Protein AF-A0A968MWT6-F1 (afdb_monomer_lite)

Secondary structure (DSSP, 8-state):
-PPEEEEEEEEEE--SPPS-TTSPPPGGGGEEEEEEEEEEEEEETTEEEEE--EEEE---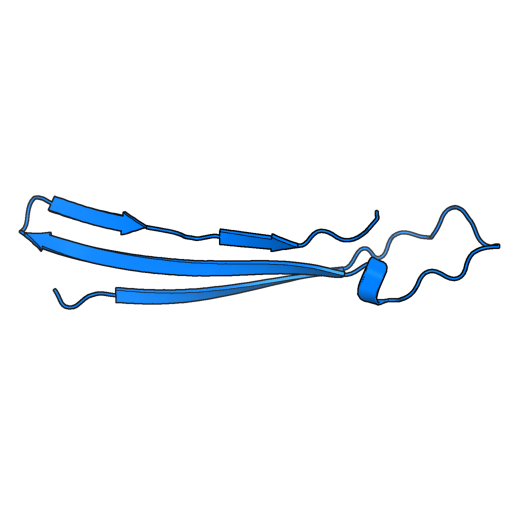-

Structure (mmCIF, N/CA/C/O backbone):
data_AF-A0A968MWT6-F1
#
_entry.id   AF-A0A968MWT6-F1
#
loop_
_atom_site.group_PDB
_atom_site.id
_atom_site.type_symbol
_atom_site.label_atom_id
_atom_site.label_alt_id
_atom_site.label_comp_id
_atom_site.label_asym_id
_atom_site.label_entity_id
_atom_site.label_seq_id
_atom_site.pdbx_PDB_ins_code
_atom_site.Cartn_x
_atom_site.Cartn_y
_atom_site.Cartn_z
_atom_site.occupancy
_atom_site.B_iso_or_equiv
_atom_site.auth_seq_id
_atom_site.auth_comp_id
_atom_site.auth_asym_id
_atom_site.auth_atom_id
_atom_site.pdbx_PDB_model_num
ATOM 1 N N . MET A 1 1 ? -18.411 2.609 15.114 1.00 70.31 1 MET A N 1
ATOM 2 C CA . MET A 1 1 ? -18.225 2.876 13.670 1.00 70.31 1 MET A CA 1
ATOM 3 C C . MET A 1 1 ? -18.127 1.547 12.935 1.00 70.31 1 MET A C 1
ATOM 5 O O . MET A 1 1 ? -17.606 0.607 13.537 1.00 70.31 1 MET A O 1
ATOM 9 N N . PRO A 1 2 ? -18.614 1.444 11.686 1.00 87.00 2 PRO A N 1
ATOM 10 C CA . PRO A 1 2 ? -18.236 0.336 10.809 1.00 87.00 2 PRO A CA 1
ATOM 11 C C . PRO A 1 2 ? -16.713 0.330 10.580 1.00 87.00 2 PRO A C 1
AT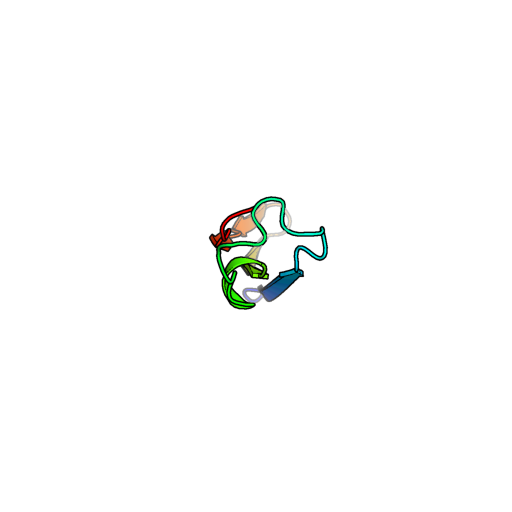OM 13 O O . PRO A 1 2 ? -16.033 1.312 10.883 1.00 87.00 2 PRO A O 1
ATOM 16 N N . VAL A 1 3 ? -16.171 -0.794 10.106 1.00 93.88 3 VAL A N 1
ATOM 17 C CA . VAL A 1 3 ? -14.759 -0.878 9.699 1.00 93.88 3 VAL A CA 1
ATOM 18 C C . VAL A 1 3 ? -14.561 -0.015 8.453 1.00 93.88 3 VAL A C 1
ATOM 20 O O . VAL A 1 3 ? -15.331 -0.133 7.501 1.00 93.88 3 VAL A O 1
ATOM 23 N N . SER A 1 4 ? -13.545 0.841 8.470 1.00 95.25 4 SER A N 1
ATOM 24 C CA . SER A 1 4 ? -13.141 1.676 7.342 1.00 95.25 4 SER A CA 1
ATOM 25 C C . SER A 1 4 ? -12.057 0.971 6.537 1.00 95.25 4 SER A C 1
ATOM 27 O O . SER A 1 4 ? -11.099 0.451 7.110 1.00 95.25 4 SER A O 1
ATOM 29 N N . PHE A 1 5 ? -12.200 0.993 5.214 1.00 95.25 5 PHE A N 1
ATOM 30 C CA . PHE A 1 5 ? -11.241 0.426 4.273 1.00 95.25 5 PHE A CA 1
ATOM 31 C C . PHE A 1 5 ? -10.815 1.491 3.268 1.00 95.25 5 PHE A C 1
ATOM 33 O O . PHE A 1 5 ? -11.667 2.105 2.627 1.00 95.25 5 PHE A O 1
ATOM 40 N N . SER A 1 6 ? -9.506 1.650 3.095 1.00 96.38 6 SER A N 1
ATOM 41 C CA . SER A 1 6 ? -8.920 2.450 2.021 1.00 96.38 6 SER A CA 1
ATOM 42 C C . SER A 1 6 ? -7.830 1.640 1.339 1.00 96.38 6 SER A C 1
ATOM 44 O O . SER A 1 6 ? -7.020 0.995 2.001 1.00 96.38 6 SER A O 1
ATOM 46 N N . TYR A 1 7 ? -7.794 1.672 0.013 1.00 97.44 7 TYR A N 1
ATOM 47 C CA . TYR A 1 7 ? -6.739 1.031 -0.759 1.00 97.44 7 TYR A CA 1
ATOM 48 C C . TYR A 1 7 ? -5.906 2.094 -1.459 1.00 97.44 7 TYR A C 1
ATOM 50 O O . TYR A 1 7 ? -6.426 2.896 -2.234 1.00 97.44 7 TYR A O 1
ATOM 58 N N . PHE A 1 8 ? -4.614 2.101 -1.161 1.00 97.06 8 PHE A N 1
ATOM 59 C CA . PHE A 1 8 ? -3.640 2.998 -1.749 1.00 97.06 8 PHE A CA 1
ATOM 60 C C . PHE A 1 8 ? -2.744 2.226 -2.713 1.00 97.06 8 PHE A C 1
ATOM 62 O O . PHE A 1 8 ? -2.232 1.149 -2.398 1.00 97.06 8 PHE A O 1
ATOM 69 N N . THR A 1 9 ? -2.530 2.813 -3.887 1.00 96.69 9 THR A N 1
ATOM 70 C CA . THR A 1 9 ? -1.601 2.306 -4.891 1.00 96.69 9 THR A CA 1
ATOM 71 C C . THR A 1 9 ? -0.689 3.431 -5.353 1.00 96.69 9 THR A C 1
ATOM 73 O O . THR A 1 9 ? -1.130 4.565 -5.533 1.00 96.69 9 THR A O 1
ATOM 76 N N . SER A 1 10 ? 0.585 3.118 -5.559 1.00 95.69 10 SER A N 1
ATOM 77 C CA . SER A 1 10 ? 1.570 4.056 -6.092 1.00 95.69 10 SER A CA 1
ATOM 78 C C . SER A 1 10 ? 2.443 3.363 -7.123 1.00 95.69 10 SER A C 1
ATOM 80 O O . SER A 1 10 ? 2.774 2.188 -6.967 1.00 95.69 10 SER A O 1
ATOM 82 N N . LEU A 1 11 ? 2.808 4.099 -8.170 1.00 94.31 11 LEU A N 1
ATOM 83 C CA . LEU A 1 11 ? 3.727 3.659 -9.206 1.00 94.31 11 LEU A CA 1
ATOM 84 C C . LEU A 1 11 ? 4.764 4.758 -9.439 1.00 94.31 11 LEU A C 1
ATOM 86 O O . LEU A 1 11 ? 4.414 5.915 -9.660 1.00 94.31 11 LEU A O 1
ATOM 90 N N . SER A 1 12 ? 6.033 4.372 -9.401 1.00 93.12 12 SER A N 1
ATOM 91 C CA . SER A 1 12 ? 7.184 5.254 -9.574 1.00 93.12 12 SER A CA 1
ATOM 92 C C . SER A 1 12 ? 8.064 4.714 -10.688 1.00 93.12 12 SER A C 1
ATOM 94 O O . SER A 1 12 ? 8.344 3.520 -10.722 1.00 93.12 12 SER A O 1
ATOM 96 N N . ILE A 1 13 ? 8.523 5.582 -11.588 1.00 91.31 13 ILE A N 1
ATOM 97 C CA . ILE A 1 13 ? 9.356 5.192 -12.732 1.00 91.31 13 ILE A CA 1
ATOM 98 C C . ILE A 1 13 ? 10.707 5.897 -12.633 1.00 91.31 13 ILE A C 1
ATOM 100 O O . ILE A 1 13 ? 10.761 7.116 -12.477 1.00 91.31 13 ILE A O 1
ATOM 104 N N . ASN A 1 14 ? 11.795 5.139 -12.770 1.00 88.50 14 ASN A N 1
ATOM 105 C CA . ASN A 1 14 ? 13.141 5.691 -12.875 1.00 88.50 14 ASN A CA 1
ATOM 106 C C . ASN A 1 14 ? 13.440 6.152 -14.317 1.00 88.50 14 ASN A C 1
ATOM 108 O O . ASN A 1 14 ? 13.651 5.337 -15.223 1.00 88.50 14 ASN A O 1
ATOM 112 N N . SER A 1 15 ? 13.480 7.472 -14.518 1.00 87.06 15 SER A N 1
ATOM 113 C CA . SER A 1 15 ? 13.769 8.128 -15.801 1.00 87.06 15 SER A CA 1
ATOM 114 C C . SER A 1 15 ? 15.251 8.452 -16.027 1.00 87.06 15 SER A C 1
ATOM 116 O O . SER A 1 15 ? 15.593 9.038 -17.056 1.00 87.06 15 SER A O 1
ATOM 118 N N . LEU A 1 16 ? 16.146 8.076 -15.106 1.00 87.31 16 LEU A N 1
ATOM 119 C CA . LEU A 1 16 ? 17.579 8.316 -15.259 1.00 87.31 16 LEU A CA 1
ATOM 120 C C . LEU A 1 16 ? 18.152 7.532 -16.448 1.00 87.31 16 LEU A C 1
ATOM 122 O O . LEU A 1 16 ? 17.733 6.407 -16.763 1.00 87.31 16 LEU A O 1
ATOM 126 N N . LYS A 1 17 ? 19.141 8.142 -17.111 1.00 82.31 17 LYS A N 1
ATOM 127 C CA . LYS A 1 17 ? 19.866 7.522 -18.222 1.00 82.31 17 LYS A CA 1
ATOM 128 C C . LYS A 1 17 ? 20.563 6.257 -17.723 1.00 82.31 17 LYS A C 1
ATOM 130 O O . LYS A 1 17 ? 21.222 6.274 -16.692 1.00 82.31 17 LYS A O 1
ATOM 135 N N . TRP A 1 18 ? 20.418 5.168 -18.472 1.00 78.94 18 TRP A N 1
ATOM 136 C CA . TRP A 1 18 ? 21.083 3.909 -18.150 1.00 78.94 18 TRP A CA 1
ATOM 137 C C . TRP A 1 18 ? 22.596 4.019 -18.335 1.00 78.94 18 TRP A C 1
ATOM 139 O O . TRP A 1 18 ? 23.050 4.516 -19.368 1.00 78.94 18 TRP A O 1
ATOM 149 N N . GLU A 1 19 ? 23.364 3.521 -17.369 1.00 77.12 19 GLU A N 1
ATOM 150 C CA . GLU A 1 19 ? 24.828 3.607 -17.392 1.00 77.12 19 GLU A CA 1
ATOM 151 C C . GLU A 1 19 ? 25.484 2.587 -18.338 1.00 77.12 19 GLU A C 1
ATOM 153 O O . GLU A 1 19 ? 26.590 2.829 -18.813 1.00 77.12 19 GLU A O 1
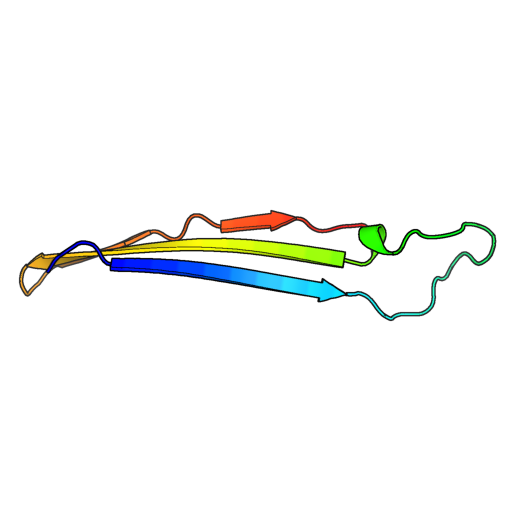ATOM 158 N N . LYS A 1 20 ? 24.807 1.471 -18.660 1.00 77.25 20 LYS A N 1
ATOM 159 C CA . LYS A 1 20 ? 25.342 0.387 -19.509 1.00 77.25 20 LYS A CA 1
ATOM 160 C C . LYS A 1 20 ? 24.620 0.302 -20.863 1.00 77.25 20 LYS A C 1
ATOM 162 O O . LYS A 1 20 ? 23.701 -0.506 -21.004 1.00 77.25 20 LYS A O 1
ATOM 167 N N . PRO A 1 21 ? 25.008 1.102 -21.873 1.00 67.50 21 PRO A N 1
ATOM 168 C CA . PRO A 1 21 ? 24.306 1.190 -23.161 1.00 67.50 21 PRO A CA 1
ATOM 169 C C . PRO A 1 21 ? 24.256 -0.126 -23.957 1.00 67.50 21 PRO A C 1
ATOM 171 O O . PRO A 1 21 ? 23.402 -0.278 -24.826 1.00 67.50 21 PRO A O 1
ATOM 174 N N . GLU A 1 22 ? 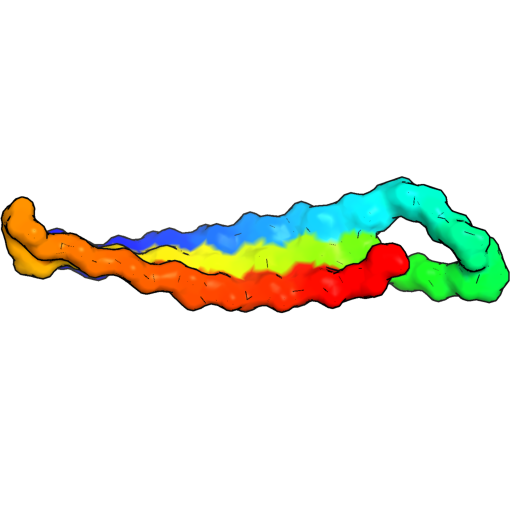25.125 -1.087 -23.647 1.00 71.06 22 GLU A N 1
ATOM 175 C CA . GLU A 1 22 ? 25.163 -2.410 -24.280 1.00 71.06 22 GLU A CA 1
ATOM 176 C C . GLU A 1 22 ? 24.145 -3.423 -23.730 1.00 71.06 22 GLU A C 1
ATOM 178 O O . GLU A 1 22 ? 23.920 -4.463 -24.345 1.00 71.06 22 GLU A O 1
ATOM 183 N N . THR A 1 23 ? 23.455 -3.117 -22.624 1.00 71.88 23 THR A N 1
ATOM 184 C CA . THR A 1 23 ? 22.331 -3.929 -22.130 1.00 71.88 23 THR A CA 1
ATOM 185 C C . THR A 1 23 ? 21.024 -3.162 -22.292 1.00 71.88 23 THR A C 1
ATOM 187 O O . THR A 1 23 ? 20.850 -2.086 -21.718 1.00 71.88 23 THR A O 1
ATOM 190 N N . LYS A 1 24 ? 20.074 -3.721 -23.052 1.00 70.81 24 LYS A N 1
ATOM 191 C CA . LYS A 1 24 ? 18.710 -3.182 -23.105 1.00 70.81 24 LYS A CA 1
ATOM 192 C C . LYS A 1 24 ? 18.045 -3.397 -21.748 1.00 70.81 24 LYS A C 1
ATOM 194 O O . LYS A 1 24 ? 17.952 -4.530 -21.286 1.00 70.81 24 LYS A O 1
ATOM 199 N N . LEU A 1 25 ? 17.599 -2.312 -21.120 1.00 77.06 25 LEU A N 1
ATOM 200 C CA . LEU A 1 25 ? 16.812 -2.381 -19.894 1.00 77.06 25 LEU A CA 1
ATOM 201 C C . LEU A 1 25 ? 15.328 -2.276 -20.243 1.00 77.06 25 LEU A C 1
ATOM 203 O O . LEU A 1 25 ? 14.901 -1.264 -20.804 1.00 77.06 25 LEU A O 1
ATOM 207 N N . ASP A 1 26 ? 14.555 -3.296 -19.880 1.00 82.81 26 ASP A N 1
ATOM 208 C CA . ASP A 1 26 ? 13.106 -3.284 -20.063 1.00 82.81 26 ASP A CA 1
ATOM 209 C C . ASP A 1 26 ? 12.435 -2.216 -19.192 1.00 82.81 26 ASP A C 1
ATOM 211 O O . ASP 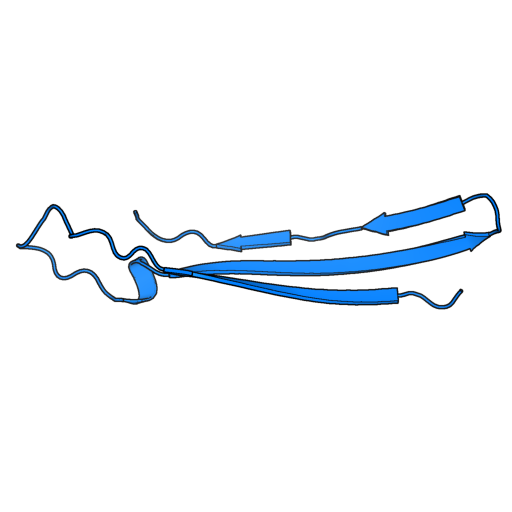A 1 26 ? 12.877 -1.904 -18.085 1.00 82.81 26 ASP A O 1
ATOM 215 N N . PHE A 1 27 ? 11.328 -1.661 -19.688 1.00 82.56 27 PHE A N 1
ATOM 216 C CA . PHE A 1 27 ? 10.572 -0.609 -19.005 1.00 82.56 27 PHE A CA 1
ATOM 217 C C . PHE A 1 27 ? 10.117 -1.024 -17.599 1.00 82.56 27 PHE A C 1
ATOM 219 O O . PHE A 1 27 ? 10.222 -0.240 -16.657 1.00 82.56 27 PHE A O 1
ATOM 226 N N . TRP A 1 28 ? 9.665 -2.270 -17.439 1.00 85.06 28 TRP 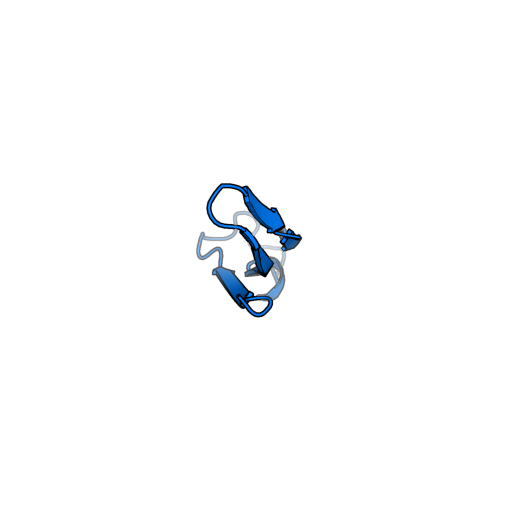A N 1
ATOM 227 C CA . TRP A 1 28 ? 9.198 -2.786 -16.151 1.00 85.06 28 TRP A CA 1
ATOM 228 C C . TRP A 1 28 ? 10.300 -2.837 -15.097 1.00 85.06 28 TRP A C 1
ATOM 230 O O . TRP A 1 28 ? 10.017 -2.599 -13.927 1.00 85.06 28 TRP A O 1
ATOM 240 N N . ASN A 1 29 ? 11.560 -2.997 -15.509 1.00 85.94 29 ASN A N 1
ATOM 241 C CA . ASN A 1 29 ? 12.692 -2.951 -14.588 1.00 85.94 29 ASN A CA 1
ATOM 242 C C . ASN A 1 29 ? 12.900 -1.548 -13.996 1.00 85.94 29 ASN A C 1
ATOM 244 O O . ASN A 1 29 ? 13.539 -1.414 -12.965 1.00 85.94 29 ASN A O 1
ATOM 248 N N . ARG A 1 30 ? 12.340 -0.499 -14.613 1.00 87.31 30 ARG A N 1
ATOM 249 C CA . ARG A 1 30 ? 12.402 0.886 -14.115 1.00 87.31 30 ARG A CA 1
ATOM 250 C C . ARG A 1 30 ? 11.207 1.265 -13.250 1.00 87.31 30 ARG A C 1
ATOM 252 O O . ARG A 1 30 ? 11.232 2.326 -12.627 1.00 87.31 30 ARG A O 1
ATOM 259 N N . ALA A 1 31 ? 10.152 0.456 -13.252 1.00 90.62 31 ALA A N 1
ATOM 260 C CA . ALA A 1 31 ? 8.925 0.730 -12.524 1.00 90.62 31 ALA A CA 1
ATOM 261 C C . ALA A 1 31 ? 8.979 0.074 -11.142 1.00 90.62 31 ALA A C 1
ATOM 263 O O . ALA A 1 31 ? 9.238 -1.114 -11.022 1.00 90.62 31 ALA A O 1
ATOM 264 N N . SER A 1 32 ? 8.701 0.828 -10.089 1.00 94.00 32 SER A N 1
ATOM 265 C CA . SER A 1 32 ? 8.458 0.308 -8.742 1.00 94.00 32 SER A CA 1
ATOM 266 C C . SER A 1 32 ? 7.019 0.607 -8.354 1.00 94.00 32 SER A C 1
ATOM 268 O O . SER A 1 32 ? 6.481 1.643 -8.746 1.00 94.00 32 SER A O 1
ATOM 270 N N . TYR A 1 33 ? 6.393 -0.275 -7.582 1.00 94.44 33 TYR A N 1
ATOM 271 C CA . TYR A 1 33 ? 5.003 -0.103 -7.176 1.00 94.44 33 TYR A CA 1
ATOM 272 C C . TYR A 1 33 ? 4.777 -0.461 -5.710 1.00 94.44 33 TYR A C 1
ATOM 274 O O . TYR A 1 33 ? 5.494 -1.265 -5.109 1.00 94.44 33 TYR A O 1
ATOM 282 N N . VAL A 1 34 ? 3.768 0.180 -5.130 1.00 96.62 34 VAL A N 1
ATOM 283 C CA . VAL A 1 34 ? 3.350 -0.008 -3.742 1.00 96.62 34 VAL A CA 1
ATOM 284 C C . VAL A 1 34 ? 1.858 -0.268 -3.714 1.00 96.62 34 VAL A C 1
ATOM 286 O O . VAL A 1 34 ? 1.090 0.469 -4.327 1.00 96.62 34 VAL A O 1
ATOM 289 N N . HIS A 1 35 ? 1.463 -1.278 -2.949 1.00 97.38 35 HIS A N 1
ATOM 290 C CA . HIS A 1 35 ? 0.078 -1.558 -2.608 1.00 97.38 35 HIS A CA 1
ATOM 291 C C . HIS A 1 35 ? -0.062 -1.518 -1.092 1.00 97.38 35 HIS A C 1
ATOM 293 O O . HIS A 1 35 ? 0.602 -2.276 -0.387 1.00 97.38 35 HIS A O 1
ATOM 299 N N . GLN A 1 36 ? -0.922 -0.646 -0.584 1.00 97.38 36 GLN A N 1
ATOM 300 C CA . GLN A 1 36 ? -1.172 -0.514 0.844 1.00 97.38 36 GLN A CA 1
ATOM 301 C C . GLN A 1 36 ? -2.668 -0.585 1.100 1.00 97.38 36 GLN A C 1
ATOM 303 O O . GLN A 1 36 ? -3.452 0.154 0.507 1.00 97.38 36 GLN A O 1
ATOM 308 N N . LEU A 1 37 ? -3.066 -1.486 1.989 1.00 97.56 37 LEU A N 1
ATOM 309 C CA . LEU A 1 37 ? -4.446 -1.595 2.432 1.00 97.56 37 LEU A CA 1
ATOM 310 C C . LEU A 1 37 ? -4.530 -1.022 3.842 1.00 97.56 37 LEU A C 1
ATOM 312 O O . LEU A 1 37 ? -3.882 -1.531 4.748 1.00 97.56 37 LEU A O 1
ATOM 316 N N . LEU A 1 38 ? -5.316 0.033 4.012 1.00 96.62 38 LEU A N 1
ATOM 317 C CA . LEU A 1 38 ? -5.562 0.664 5.297 1.00 96.62 38 LEU A CA 1
ATOM 318 C C . LEU A 1 38 ? -6.892 0.154 5.834 1.00 96.62 38 LEU A C 1
ATOM 320 O O . LEU A 1 38 ? -7.938 0.322 5.199 1.00 96.62 38 LEU A O 1
ATOM 324 N N . VAL A 1 39 ? -6.845 -0.487 6.996 1.00 96.56 39 VAL A N 1
ATOM 325 C CA . VAL A 1 39 ? -8.023 -1.038 7.665 1.00 96.56 39 VAL A CA 1
ATOM 326 C C . VAL A 1 39 ? -8.106 -0.432 9.054 1.00 96.56 39 VAL A C 1
ATOM 328 O O . VAL A 1 39 ? -7.262 -0.708 9.906 1.00 96.56 39 VAL A O 1
ATOM 331 N N . ALA A 1 40 ? -9.136 0.378 9.290 1.00 96.44 40 ALA A N 1
ATOM 332 C CA . ALA A 1 40 ? -9.313 1.105 10.541 1.00 96.44 40 ALA A CA 1
ATOM 333 C C . ALA A 1 40 ? -10.661 0.797 11.194 1.00 96.44 40 ALA A C 1
ATOM 335 O O . ALA A 1 40 ? -11.679 0.605 10.530 1.00 96.44 40 ALA A O 1
ATOM 336 N N . ARG A 1 41 ? -10.698 0.787 12.527 1.00 95.12 41 ARG A N 1
ATOM 337 C CA . ARG A 1 41 ? -11.942 0.662 13.292 1.00 95.12 41 ARG A CA 1
ATOM 338 C C . ARG A 1 41 ? -11.864 1.451 14.592 1.00 95.12 41 ARG A C 1
ATOM 340 O O . ARG A 1 41 ? -10.986 1.222 15.422 1.00 95.12 41 ARG A O 1
ATOM 347 N N . LYS A 1 42 ? -12.865 2.305 14.828 1.00 96.00 42 LYS A N 1
ATOM 348 C CA . LYS A 1 42 ? -13.154 2.846 16.165 1.00 96.00 42 LYS A CA 1
ATOM 349 C C . LYS A 1 42 ? -14.032 1.859 16.933 1.00 96.00 42 LYS A C 1
ATOM 351 O O . LYS A 1 42 ? -15.166 1.591 16.520 1.00 96.00 42 LYS A O 1
ATOM 356 N N . PHE A 1 43 ? -13.516 1.333 18.040 1.00 94.31 43 PHE A N 1
ATOM 357 C CA . PHE A 1 43 ? -14.231 0.386 18.899 1.00 94.31 43 PHE A CA 1
ATOM 358 C C . PHE A 1 43 ? -15.128 1.103 19.908 1.00 94.31 43 PHE A C 1
ATOM 360 O O . PHE A 1 43 ? -16.241 0.651 20.156 1.00 94.31 43 PHE A O 1
ATOM 367 N N . ASN A 1 44 ? -14.666 2.225 20.464 1.00 94.19 44 ASN A N 1
ATOM 368 C CA . ASN A 1 44 ? -15.425 3.080 21.379 1.00 94.19 44 ASN A CA 1
ATOM 369 C C . ASN A 1 44 ? -14.855 4.513 21.371 1.00 94.19 44 ASN A C 1
ATOM 371 O O . ASN A 1 44 ? -13.937 4.812 20.613 1.00 94.19 44 ASN A O 1
ATOM 375 N N . GLU A 1 45 ? -15.383 5.408 22.210 1.00 94.38 45 GLU A N 1
ATOM 376 C CA . GLU A 1 45 ? -14.939 6.812 22.288 1.00 94.38 45 GLU A CA 1
ATOM 377 C C . GLU A 1 45 ? -13.471 7.008 22.692 1.00 94.38 45 GLU A C 1
ATOM 379 O O . GLU A 1 45 ? -12.909 8.069 22.443 1.00 94.38 45 GLU A O 1
ATOM 384 N N . ARG A 1 46 ? -12.836 5.996 23.288 1.00 96.44 46 ARG A N 1
ATOM 385 C CA . ARG A 1 46 ? -11.471 6.068 23.826 1.00 96.44 46 ARG A CA 1
ATOM 386 C C . ARG A 1 46 ? -10.471 5.180 23.085 1.00 96.44 46 ARG A C 1
ATOM 388 O O . ARG A 1 46 ? -9.279 5.286 23.349 1.00 96.44 46 ARG A O 1
ATOM 395 N N . PHE A 1 47 ? -10.930 4.298 22.193 1.00 96.12 47 PHE A N 1
ATOM 396 C CA . PHE A 1 47 ? -10.073 3.341 21.497 1.00 96.12 47 PHE A CA 1
ATOM 397 C C . PHE A 1 47 ? -10.429 3.183 20.015 1.00 96.12 47 PHE A C 1
ATOM 399 O O . PHE A 1 47 ? -11.555 2.830 19.636 1.00 96.12 47 PHE A O 1
ATOM 406 N N . SER A 1 48 ? -9.405 3.366 19.186 1.00 96.06 48 SER A N 1
ATOM 407 C CA . SER A 1 48 ? -9.386 3.107 17.751 1.00 96.06 48 SER A CA 1
ATOM 408 C C . SER A 1 48 ? -8.105 2.370 17.377 1.00 96.06 48 SER A C 1
ATOM 410 O O . SER A 1 48 ? -7.052 2.637 17.951 1.00 96.06 48 SER A O 1
ATOM 412 N N . LEU A 1 49 ? -8.198 1.477 16.395 1.00 96.00 49 LEU A N 1
ATOM 413 C CA . LEU A 1 49 ? -7.057 0.758 15.835 1.00 96.00 49 LEU A CA 1
ATOM 414 C C . LEU A 1 49 ? -7.047 0.919 14.320 1.00 96.00 49 LEU A C 1
ATOM 416 O O . LEU A 1 49 ? -8.104 0.880 13.689 1.00 96.00 49 LEU A O 1
ATOM 420 N N . GLU A 1 50 ? -5.851 1.019 13.758 1.00 96.56 50 GLU A N 1
ATOM 421 C CA . GLU A 1 50 ? -5.612 0.970 12.323 1.00 96.56 50 GLU A CA 1
ATOM 422 C C . GLU A 1 50 ? -4.429 0.048 12.040 1.00 96.56 50 GLU A C 1
ATOM 424 O O . GLU A 1 50 ? -3.424 0.078 12.753 1.00 96.56 50 GLU A O 1
ATOM 429 N N . ILE A 1 51 ? -4.564 -0.785 11.011 1.00 97.06 51 ILE A N 1
ATOM 430 C CA . ILE A 1 51 ? -3.478 -1.602 10.475 1.00 97.06 51 ILE A CA 1
ATOM 431 C C . ILE A 1 51 ? -3.283 -1.287 8.996 1.00 97.06 51 ILE A C 1
ATOM 433 O O . ILE A 1 51 ? -4.246 -1.055 8.266 1.00 97.06 51 ILE A O 1
ATOM 437 N N . ASN A 1 52 ? -2.021 -1.316 8.571 1.00 96.94 52 ASN A N 1
ATOM 438 C CA . ASN A 1 52 ? -1.592 -0.861 7.252 1.00 96.94 52 ASN A CA 1
ATOM 439 C C . ASN A 1 52 ? -0.659 -1.881 6.574 1.00 96.94 52 ASN A C 1
ATOM 441 O O . ASN A 1 52 ? 0.521 -1.583 6.357 1.00 96.94 52 ASN A O 1
ATOM 445 N N . PRO A 1 53 ? -1.125 -3.110 6.271 1.00 96.31 53 PRO A N 1
ATOM 446 C CA . PRO A 1 53 ? -0.355 -4.047 5.459 1.00 96.31 53 PRO A CA 1
ATOM 447 C C . PRO A 1 53 ? 0.081 -3.380 4.151 1.00 96.31 53 PRO A C 1
ATOM 449 O O . PRO A 1 53 ? -0.739 -2.903 3.362 1.00 96.31 53 PRO A O 1
ATOM 452 N N . THR A 1 54 ? 1.395 -3.335 3.950 1.00 97.31 54 THR A N 1
ATOM 453 C CA . THR A 1 54 ? 2.030 -2.647 2.827 1.00 97.31 54 THR A CA 1
ATOM 454 C C . THR A 1 54 ? 2.906 -3.634 2.074 1.00 97.31 54 THR A C 1
ATOM 456 O O . THR A 1 54 ? 3.819 -4.227 2.646 1.00 97.31 54 THR A O 1
ATOM 459 N N . PHE A 1 55 ? 2.636 -3.796 0.784 1.00 96.75 55 PHE A N 1
ATOM 460 C CA . PHE A 1 55 ? 3.462 -4.549 -0.145 1.00 96.75 55 PHE A CA 1
ATOM 461 C C . PHE A 1 55 ? 4.225 -3.577 -1.041 1.00 96.75 55 PHE A C 1
ATOM 463 O O . PHE A 1 55 ? 3.627 -2.758 -1.740 1.00 96.75 55 PHE A O 1
ATOM 470 N N . VAL A 1 56 ? 5.552 -3.674 -1.016 1.00 95.19 56 VAL A N 1
ATOM 471 C CA . VAL A 1 56 ? 6.447 -2.829 -1.807 1.00 95.19 56 VAL A CA 1
ATOM 472 C C . VAL A 1 56 ? 7.236 -3.714 -2.754 1.00 95.19 56 VAL A C 1
ATOM 474 O O . VAL A 1 56 ? 7.975 -4.592 -2.313 1.00 95.19 56 VAL A O 1
ATOM 477 N N . HIS A 1 57 ? 7.127 -3.437 -4.048 1.00 93.31 57 HIS A N 1
ATOM 478 C CA . HIS A 1 57 ? 7.957 -4.053 -5.068 1.00 93.31 57 HIS A CA 1
ATOM 479 C C . HIS A 1 57 ? 8.882 -3.000 -5.678 1.00 93.31 57 HIS A C 1
ATOM 481 O O . HIS A 1 57 ? 8.425 -1.995 -6.230 1.00 93.31 57 HIS A O 1
ATOM 487 N N . ARG A 1 58 ? 10.194 -3.224 -5.556 1.00 88.12 58 ARG A N 1
ATOM 488 C CA . ARG A 1 58 ? 11.238 -2.362 -6.119 1.00 88.12 58 ARG A CA 1
ATOM 489 C C . ARG A 1 58 ? 11.985 -3.134 -7.193 1.00 88.12 58 ARG A C 1
ATOM 491 O O . ARG A 1 58 ? 12.550 -4.182 -6.890 1.00 88.12 58 ARG A O 1
ATOM 498 N N . ASN A 1 59 ? 11.991 -2.603 -8.410 1.00 81.19 59 ASN A N 1
ATOM 499 C CA . ASN A 1 59 ? 12.813 -3.132 -9.493 1.00 81.19 59 ASN A CA 1
ATOM 500 C C . ASN A 1 59 ? 14.205 -2.479 -9.508 1.00 81.19 59 ASN A C 1
ATOM 502 O O . ASN A 1 59 ? 14.467 -1.542 -8.750 1.00 81.19 59 ASN A O 1
ATOM 506 N N . MET A 1 60 ? 15.113 -3.035 -10.314 1.00 64.62 60 MET A N 1
ATOM 507 C CA . MET A 1 60 ? 16.516 -2.614 -10.385 1.00 64.62 60 MET A CA 1
ATOM 508 C C . MET A 1 60 ? 16.652 -1.119 -10.718 1.00 64.62 60 MET A C 1
ATOM 510 O O . MET A 1 60 ? 16.052 -0.625 -11.671 1.00 64.62 60 MET A O 1
ATOM 514 N N . VAL A 1 61 ? 17.459 -0.412 -9.920 1.00 55.28 61 VAL A N 1
ATOM 515 C CA . VAL A 1 61 ? 17.906 0.962 -10.203 1.00 55.28 61 VAL A CA 1
ATOM 516 C C . VAL A 1 61 ? 18.999 0.988 -11.256 1.00 55.28 61 VAL A C 1
ATOM 518 O O . VAL A 1 61 ? 19.835 0.055 -11.262 1.00 55.28 61 VAL A O 1
#

Sequence (61 aa):
MPVSFSYFTSLSINSLKWEKPETKLDFWNRASYVHQLLVARKFNERFSLEINPTFVHRNMV

Radius of gyration: 18.64 Å; chains: 1; bounding box: 44×13×48 Å

pLDDT: mean 89.16, std 9.9, range [55.28, 97.56]

Foldseek 3Di:
DPKDKDKDKDKDFDPDDDPDPPDDDDRVLRIKMKIWIWIKDDPDPVDIDIDIDMDTGHHDD